Protein AF-K1QYJ7-F1 (afdb_monomer_lite)

Secondary structure (DSSP, 8-state):
----------B--STT--SBP-EE-HHHHHTTS---EESSPPPPPPPPTTSPPPGGGSSTTS--GGGTS---TTSSGGGTT-----HHHHHHHHHS--HHHHHHTT--PPPPPPHHHHHHHHHHHHHHHHHHHHHHHT--TT--HHHHHHHHHHHHHHHH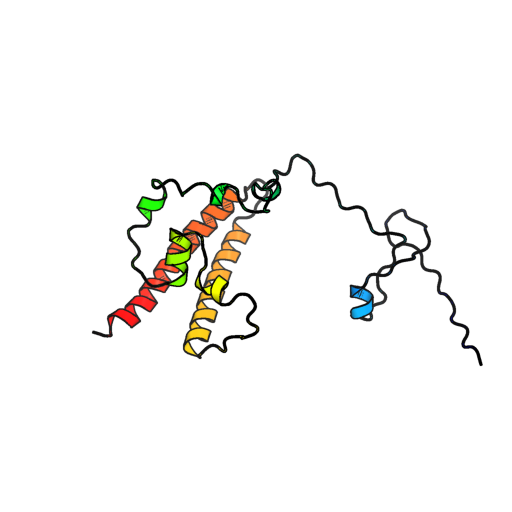HHHHHHHHHHHHT--

Radius of gyration: 25.93 Å; chains: 1; bounding box: 60×79×42 Å

InterPro domains:
  IPR031615 MYND-like zinc finger [PF15801] (12-42)
  IPR036005 Creatinase/aminopeptidase-like [G3DSA:3.90.230.10] (37-170)
  IPR036005 Creatinase/aminopeptidase-like [SSF55920] (91-159)

Organism: Magallana gigas (NCBI:txid29159)

Foldseek 3Di:
DDDPPPPPFDAAPPVPGRDTFPDWDPVCVVVVHPGGTHNDDDDDDDDDPVPDDQCLVPDPVSDHPVLVDQPDPPVCVVVVPDDDDDPQCVCCVRNVDRPVVVVCPPPPDDDDDDPVRVVVVVVVVVLVVVLVVVLVVVDDPPDDPVNSVVSSVVSCVVVVVVVVVVVVVVVVVPD

Sequence (175 aa):
MAANGEVVQRSCETPGCDKDAKLQCPTCIKLAIPGSFFCSQSPKRLVPDTIPRPDYADHPEGKASLLDKKPNTSFIQDIEGMFYHLLTAHELFMSGVPISERQMRGSTNIKILTDEEQEDLRVTCKLGREVLDIAANATEVGITTEEIDRIVHEKNHKRMNKFIDKTCEKLCFFN

Structure (mmCIF, N/CA/C/O backbone):
data_AF-K1QYJ7-F1
#
_entry.id   AF-K1QYJ7-F1
#
loop_
_atom_site.group_PDB
_atom_site.id
_atom_site.type_symbol
_atom_site.label_atom_id
_atom_site.label_alt_id
_atom_site.label_comp_id
_atom_site.label_asym_id
_atom_site.label_entity_id
_atom_site.label_seq_id
_atom_site.pdbx_PDB_ins_code
_atom_site.Cartn_x
_atom_site.Cartn_y
_atom_site.Cartn_z
_atom_site.occupancy
_atom_site.B_iso_or_equiv
_atom_site.auth_seq_id
_atom_site.auth_comp_id
_atom_site.auth_asym_id
_atom_site.auth_atom_id
_atom_site.pdbx_PDB_model_num
ATOM 1 N N . MET A 1 1 ? -17.641 -49.131 -21.310 1.00 35.25 1 MET A N 1
ATOM 2 C CA . MET A 1 1 ? -17.757 -49.453 -19.872 1.00 35.25 1 MET A CA 1
ATOM 3 C C . MET A 1 1 ? -17.852 -48.132 -19.129 1.00 35.25 1 MET A C 1
ATOM 5 O O . MET A 1 1 ? -16.902 -47.365 -19.172 1.00 35.25 1 MET A O 1
ATOM 9 N N . ALA A 1 2 ? -19.034 -47.807 -18.604 1.00 37.34 2 ALA A N 1
ATOM 10 C CA . ALA A 1 2 ? -19.289 -46.558 -17.894 1.00 37.34 2 ALA A CA 1
ATOM 11 C C . ALA A 1 2 ? -18.575 -46.590 -16.535 1.00 37.34 2 ALA A C 1
ATOM 13 O O . ALA A 1 2 ? -18.814 -47.497 -15.741 1.00 37.34 2 ALA A O 1
ATOM 14 N N . ALA A 1 3 ? -17.682 -45.633 -16.285 1.00 44.25 3 ALA A N 1
ATOM 15 C CA . ALA A 1 3 ? -17.170 -45.387 -14.946 1.00 44.25 3 ALA A CA 1
ATOM 16 C C . ALA A 1 3 ? -18.256 -44.623 -14.181 1.00 44.25 3 ALA A C 1
ATOM 18 O O . ALA A 1 3 ? -18.569 -43.481 -14.514 1.00 44.25 3 ALA A O 1
ATOM 19 N N . ASN A 1 4 ? -18.867 -45.293 -13.206 1.00 46.25 4 ASN A N 1
ATOM 20 C CA . ASN A 1 4 ? -19.789 -44.697 -12.250 1.00 46.25 4 ASN A CA 1
ATOM 21 C C . ASN A 1 4 ? -19.056 -43.584 -11.487 1.00 46.25 4 ASN A C 1
ATOM 23 O O . ASN A 1 4 ? -18.274 -43.861 -10.581 1.00 46.25 4 ASN A O 1
ATOM 27 N N . GLY A 1 5 ? -19.276 -42.330 -11.885 1.00 47.78 5 GLY A N 1
ATOM 28 C CA . GLY A 1 5 ? -18.864 -41.164 -11.115 1.00 47.78 5 GLY A CA 1
ATOM 29 C C . GLY A 1 5 ? -19.788 -41.028 -9.915 1.00 47.78 5 GLY A C 1
ATOM 30 O O . GLY A 1 5 ? -20.897 -40.518 -10.043 1.00 47.78 5 GLY A O 1
ATOM 31 N N . GLU A 1 6 ? -19.350 -41.533 -8.768 1.00 50.41 6 GLU A N 1
ATOM 32 C CA . GLU A 1 6 ? -20.008 -41.324 -7.482 1.00 50.41 6 GLU A CA 1
ATOM 33 C C . GLU A 1 6 ? -20.111 -39.810 -7.229 1.00 50.41 6 GLU A C 1
ATOM 35 O O . GLU A 1 6 ? -19.111 -39.122 -7.010 1.00 50.41 6 GLU A O 1
ATOM 40 N N . VAL A 1 7 ? -21.322 -39.257 -7.336 1.00 57.59 7 VAL A N 1
ATOM 41 C CA . VAL A 1 7 ? -21.579 -37.846 -7.041 1.00 57.59 7 VAL A CA 1
ATOM 42 C C . VAL A 1 7 ? -21.502 -37.689 -5.527 1.00 57.59 7 VAL A C 1
ATOM 44 O O . VAL A 1 7 ? -22.469 -37.947 -4.815 1.00 57.59 7 VAL A O 1
ATOM 47 N N . VAL A 1 8 ? -20.332 -37.300 -5.021 1.00 65.25 8 VAL A N 1
ATOM 48 C CA . VAL A 1 8 ? -20.155 -36.980 -3.602 1.00 65.25 8 VAL A CA 1
ATOM 49 C C . VAL A 1 8 ? -20.948 -35.707 -3.307 1.00 65.25 8 VAL A C 1
ATOM 51 O O . VAL A 1 8 ? -20.508 -34.601 -3.619 1.00 65.25 8 VAL A O 1
ATOM 54 N N . GLN A 1 9 ? -22.138 -35.870 -2.735 1.00 69.12 9 GLN A N 1
ATOM 55 C CA . GLN A 1 9 ? -22.998 -34.770 -2.314 1.00 69.12 9 GLN A CA 1
ATOM 56 C C . GLN A 1 9 ? -22.323 -34.040 -1.141 1.00 69.12 9 GLN A C 1
ATOM 58 O O . GLN A 1 9 ? -22.060 -34.640 -0.099 1.00 69.12 9 GLN A O 1
ATOM 63 N N . ARG A 1 10 ? -21.971 -32.760 -1.329 1.00 83.31 10 ARG A N 1
ATOM 64 C CA . ARG A 1 10 ? -21.309 -31.928 -0.309 1.00 83.31 10 ARG A CA 1
ATOM 65 C C . ARG A 1 10 ? -22.240 -30.813 0.160 1.00 83.31 10 ARG A C 1
ATOM 67 O O . ARG A 1 10 ? -22.910 -30.178 -0.655 1.00 83.31 10 ARG A O 1
ATOM 74 N N . SER A 1 11 ? -22.275 -30.579 1.468 1.00 89.25 11 SER A N 1
ATOM 75 C CA . SER A 1 11 ? -23.061 -29.514 2.094 1.00 89.25 11 SER A CA 1
ATOM 76 C C . SER A 1 11 ? -22.348 -28.164 2.010 1.00 89.25 11 SER A C 1
ATOM 78 O O . SER A 1 11 ? -21.127 -28.089 1.878 1.00 89.25 11 SER A O 1
ATOM 80 N N . CYS A 1 12 ? -23.121 -27.083 2.083 1.00 89.25 12 CYS A N 1
ATOM 81 C CA . CYS A 1 12 ? -22.593 -25.727 2.154 1.00 89.25 12 CYS A CA 1
ATOM 82 C C . CYS A 1 12 ? -21.768 -25.513 3.436 1.00 89.25 12 CYS A C 1
ATOM 84 O O . CYS A 1 12 ? -22.197 -25.874 4.525 1.00 89.25 12 CYS A O 1
ATOM 86 N N . GLU A 1 13 ? -20.613 -24.860 3.323 1.00 89.19 13 GLU A N 1
ATOM 87 C CA . GLU A 1 13 ? -19.748 -24.533 4.471 1.00 89.19 13 GLU A CA 1
ATOM 88 C C . GLU A 1 13 ? -20.125 -23.208 5.162 1.00 89.19 13 GLU A C 1
ATOM 90 O O . GLU A 1 13 ? -19.442 -22.753 6.079 1.00 89.19 13 GLU A O 1
ATOM 95 N N . THR A 1 14 ? -21.204 -22.546 4.727 1.00 84.38 14 THR A N 1
ATOM 96 C CA . THR A 1 14 ? -21.654 -21.300 5.367 1.00 84.38 14 THR A CA 1
ATOM 97 C C . THR A 1 14 ? -22.238 -21.613 6.749 1.00 84.38 14 THR A C 1
ATOM 99 O O . THR A 1 14 ? -23.136 -22.454 6.828 1.00 84.38 14 THR A O 1
ATOM 102 N N . PRO A 1 15 ? -21.806 -20.928 7.826 1.00 85.12 15 PRO A N 1
ATOM 103 C CA . PRO A 1 15 ? -22.344 -21.153 9.166 1.00 85.12 15 PRO A CA 1
ATOM 104 C C . PRO A 1 15 ? -23.877 -21.033 9.181 1.00 85.12 15 PRO A C 1
ATOM 106 O O . PRO A 1 15 ? -24.417 -19.984 8.829 1.00 85.12 15 PRO A O 1
ATOM 109 N N . GLY A 1 16 ? -24.575 -22.108 9.562 1.00 84.12 16 GLY A N 1
ATOM 110 C CA . GLY A 1 16 ? -26.043 -22.153 9.623 1.00 84.12 16 GLY A CA 1
ATOM 111 C C . GLY A 1 16 ? -26.763 -22.394 8.287 1.00 84.12 16 GLY A C 1
ATOM 112 O O . GLY A 1 16 ? -27.945 -22.074 8.177 1.00 84.12 16 GLY A O 1
ATOM 113 N N . CYS A 1 17 ? -26.080 -22.916 7.261 1.00 85.12 17 CYS A N 1
ATOM 114 C CA . CYS A 1 17 ? -26.683 -23.252 5.970 1.00 85.12 17 CYS A CA 1
ATOM 115 C C . CYS A 1 17 ? -26.539 -24.744 5.640 1.00 85.12 17 CYS A C 1
ATOM 117 O O . CYS A 1 17 ? -25.468 -25.186 5.242 1.00 85.12 17 CYS A O 1
ATOM 119 N N . ASP A 1 18 ? -27.646 -25.487 5.681 1.00 84.44 18 ASP A N 1
ATOM 120 C CA . ASP A 1 18 ? -27.668 -26.936 5.405 1.00 84.44 18 ASP A CA 1
ATOM 121 C C . ASP A 1 18 ? -28.065 -27.279 3.957 1.00 84.44 18 ASP A C 1
ATOM 123 O O . ASP A 1 18 ? -28.527 -28.377 3.654 1.00 84.44 18 ASP A O 1
ATOM 127 N N . LYS A 1 19 ? -27.938 -26.320 3.034 1.00 88.50 19 LYS A N 1
ATOM 128 C CA . LYS A 1 19 ? -28.278 -26.530 1.619 1.00 88.50 19 LYS A CA 1
ATOM 129 C C . LYS A 1 19 ? -27.161 -27.285 0.898 1.00 88.50 19 LYS A C 1
ATOM 131 O O . LYS A 1 19 ? -25.982 -27.098 1.203 1.00 88.50 19 LYS A O 1
ATOM 136 N N . ASP A 1 20 ? -27.529 -28.039 -0.135 1.00 90.31 20 ASP A N 1
ATOM 137 C CA . ASP A 1 20 ? -26.564 -28.673 -1.036 1.00 90.31 20 ASP A CA 1
ATOM 138 C C . ASP A 1 20 ? -25.665 -27.626 -1.712 1.00 90.31 20 ASP A C 1
ATOM 140 O O . ASP A 1 20 ? -26.139 -26.597 -2.219 1.00 90.31 20 ASP A O 1
ATOM 144 N N . ALA A 1 21 ? -24.358 -27.883 -1.739 1.00 89.25 21 ALA A N 1
ATOM 145 C CA . ALA A 1 21 ? -23.405 -26.996 -2.378 1.00 89.25 21 ALA A CA 1
ATOM 146 C C . ALA A 1 21 ? -23.389 -27.192 -3.900 1.00 89.25 21 ALA A C 1
ATOM 148 O O . ALA A 1 21 ? -23.139 -28.284 -4.406 1.00 89.25 21 ALA A O 1
ATOM 149 N N . LYS A 1 22 ? -23.627 -26.103 -4.639 1.00 88.25 22 LYS A N 1
ATOM 150 C CA . LYS A 1 22 ? -23.653 -26.075 -6.115 1.00 88.25 22 LYS A CA 1
ATOM 151 C C . LYS A 1 22 ? -22.426 -25.394 -6.721 1.00 88.25 22 LYS A C 1
ATOM 153 O O . LYS A 1 22 ? -22.193 -25.506 -7.920 1.00 88.25 22 LYS A O 1
ATOM 158 N N . LEU A 1 23 ? -21.676 -24.647 -5.914 1.00 87.44 23 LEU A N 1
ATOM 159 C CA . LEU A 1 23 ? -20.541 -23.829 -6.326 1.00 87.44 23 LEU A CA 1
ATOM 160 C C . LEU A 1 23 ? -19.300 -24.219 -5.518 1.00 87.44 23 LEU A C 1
ATOM 162 O O . LEU A 1 23 ? -19.390 -24.468 -4.317 1.00 87.44 23 LEU A O 1
ATOM 166 N N . GLN A 1 24 ? -18.137 -24.211 -6.168 1.00 87.69 24 GLN A N 1
ATOM 167 C CA . GLN A 1 24 ? -16.829 -24.414 -5.541 1.00 87.69 24 GLN A CA 1
ATOM 168 C C . GLN A 1 24 ? -15.944 -23.188 -5.791 1.00 87.69 24 GLN A C 1
ATOM 170 O O . GLN A 1 24 ? -16.037 -22.546 -6.840 1.00 87.69 24 GLN A O 1
ATOM 175 N N . CYS A 1 25 ? -15.074 -22.852 -4.836 1.00 87.12 25 CYS A N 1
ATOM 176 C CA . CYS A 1 25 ? -14.136 -21.742 -4.987 1.00 87.12 25 CYS A CA 1
ATOM 177 C C . CYS A 1 25 ? -13.173 -21.961 -6.183 1.00 87.12 25 CYS A C 1
ATOM 179 O O . CYS A 1 25 ? -12.398 -22.923 -6.174 1.00 87.12 25 CYS A O 1
ATOM 181 N N . PRO A 1 26 ? -13.135 -21.056 -7.186 1.00 88.56 26 PRO A N 1
ATOM 182 C CA . PRO A 1 26 ? -12.284 -21.210 -8.369 1.00 88.56 26 PRO A CA 1
ATOM 183 C C . PRO A 1 26 ? -10.787 -21.159 -8.036 1.00 88.56 26 PRO A C 1
ATOM 185 O O . PRO A 1 26 ? -9.975 -21.751 -8.741 1.00 88.56 26 PRO A O 1
ATOM 188 N N . THR A 1 27 ? -10.408 -20.483 -6.949 1.00 90.12 27 THR A N 1
ATOM 189 C CA . THR A 1 27 ? -9.027 -20.469 -6.450 1.00 90.12 27 THR A CA 1
ATOM 190 C C . THR A 1 27 ? -8.636 -21.827 -5.879 1.00 90.12 27 THR A C 1
ATOM 192 O O . THR A 1 27 ? -7.548 -22.315 -6.162 1.00 90.12 27 THR A O 1
ATOM 195 N N . CYS A 1 28 ? -9.530 -22.478 -5.132 1.00 91.06 28 CYS A N 1
ATOM 196 C CA . CYS A 1 28 ? -9.261 -23.797 -4.566 1.00 91.06 28 CYS A CA 1
ATOM 197 C C . CYS A 1 28 ? -9.077 -24.868 -5.646 1.00 91.06 28 CYS A C 1
ATOM 199 O O . CYS A 1 28 ? -8.180 -25.696 -5.526 1.00 91.06 28 CYS A O 1
ATOM 201 N N . ILE A 1 29 ? -9.867 -24.797 -6.723 1.00 88.19 29 ILE A N 1
ATOM 202 C CA . ILE A 1 29 ? -9.708 -25.668 -7.897 1.00 88.19 29 ILE A CA 1
ATOM 203 C C . ILE A 1 29 ? -8.317 -25.478 -8.511 1.00 88.19 29 ILE A C 1
ATOM 205 O O . ILE A 1 29 ? -7.607 -26.450 -8.749 1.00 88.19 29 ILE A O 1
ATOM 209 N N . LYS A 1 30 ? -7.900 -24.222 -8.722 1.00 92.25 30 LYS A N 1
ATOM 210 C CA . LYS A 1 30 ? -6.580 -23.899 -9.291 1.00 92.25 30 LYS A CA 1
ATOM 211 C C . LYS A 1 30 ? -5.419 -24.364 -8.414 1.00 92.25 30 LYS A C 1
ATOM 213 O O . LYS A 1 30 ? -4.375 -24.720 -8.942 1.00 92.25 30 LYS A O 1
ATOM 218 N N . LEU A 1 31 ? -5.599 -24.348 -7.095 1.00 91.31 31 LEU A N 1
ATOM 219 C CA . LEU A 1 31 ? -4.591 -24.776 -6.125 1.00 91.31 31 LEU A CA 1
ATOM 220 C C . LEU A 1 31 ? -4.620 -26.287 -5.839 1.00 91.31 31 LEU A C 1
ATOM 222 O O . LEU A 1 31 ? -3.820 -26.748 -5.033 1.00 91.31 31 LEU A O 1
ATOM 226 N N . ALA A 1 32 ? -5.523 -27.049 -6.471 1.00 87.12 32 ALA A N 1
ATOM 227 C CA . ALA A 1 32 ? -5.701 -28.488 -6.251 1.00 87.12 32 ALA A CA 1
ATOM 228 C C . ALA A 1 32 ? -5.878 -28.877 -4.765 1.00 87.12 32 ALA A C 1
ATOM 230 O O . ALA A 1 32 ? -5.444 -29.940 -4.325 1.00 87.12 32 ALA A O 1
ATOM 231 N N . ILE A 1 33 ? -6.533 -28.011 -3.986 1.00 90.38 33 ILE A N 1
ATOM 232 C CA . ILE A 1 33 ? -6.858 -28.246 -2.573 1.00 90.38 33 ILE A CA 1
ATOM 233 C C . ILE A 1 33 ? -8.320 -28.696 -2.429 1.00 90.38 33 ILE A C 1
ATOM 235 O O . ILE A 1 33 ? -9.131 -28.382 -3.304 1.00 90.38 33 ILE A O 1
ATOM 239 N N . PRO A 1 34 ? -8.694 -29.388 -1.329 1.00 79.88 34 PRO A N 1
ATOM 240 C CA . PRO A 1 34 ? -10.054 -29.900 -1.109 1.00 79.88 34 PRO A CA 1
ATOM 241 C C . PRO A 1 34 ? -11.153 -28.847 -1.299 1.00 79.88 34 PRO A C 1
ATOM 243 O O . PRO A 1 34 ? -12.241 -29.197 -1.747 1.00 79.88 34 PRO A O 1
ATOM 246 N N . GLY A 1 35 ? -10.822 -27.571 -1.076 1.00 84.62 35 GLY A N 1
ATOM 247 C CA . GLY A 1 35 ? -11.621 -26.417 -1.463 1.00 84.62 35 GLY A CA 1
ATOM 248 C C . GLY A 1 35 ? -12.885 -26.230 -0.643 1.00 84.62 35 GLY A C 1
ATOM 249 O O . GLY A 1 35 ? -13.321 -27.138 0.049 1.00 84.62 35 GLY A O 1
ATOM 250 N N . SER A 1 36 ? -13.440 -25.025 -0.719 1.00 85.81 36 SER A N 1
ATOM 251 C CA . SER A 1 36 ? -14.680 -24.671 -0.035 1.00 85.81 36 SER A CA 1
ATOM 252 C C . SER A 1 36 ? -15.886 -24.747 -0.969 1.00 85.81 36 SER A C 1
ATOM 254 O O . SER A 1 36 ? -15.798 -24.388 -2.155 1.00 85.81 36 SER A O 1
ATOM 256 N N . PHE A 1 37 ? -17.007 -25.218 -0.421 1.00 90.06 37 PHE A N 1
ATOM 257 C CA . PHE A 1 37 ? -18.247 -25.499 -1.145 1.00 90.06 37 PHE A CA 1
ATOM 258 C C . PHE A 1 37 ? -19.406 -24.617 -0.661 1.00 90.06 37 PHE A C 1
ATOM 260 O O . PHE A 1 37 ? -19.651 -24.468 0.537 1.00 90.06 37 PHE A O 1
ATOM 267 N N . PHE A 1 38 ? -20.150 -24.034 -1.606 1.00 90.31 38 PHE A N 1
ATOM 268 C CA . PHE A 1 38 ? -21.196 -23.047 -1.332 1.00 90.31 38 PHE A CA 1
ATOM 269 C C . PHE A 1 38 ? -22.483 -23.334 -2.111 1.00 90.31 38 PHE A C 1
ATOM 271 O O . PHE A 1 38 ? -22.461 -23.759 -3.268 1.00 90.31 38 PHE A O 1
ATOM 278 N N . CYS A 1 39 ? -23.634 -23.054 -1.500 1.00 88.81 39 CYS A N 1
ATOM 279 C CA . CYS A 1 39 ? -24.936 -23.174 -2.164 1.00 88.81 39 CYS A CA 1
ATOM 280 C C . CYS A 1 39 ? -25.241 -22.007 -3.126 1.00 88.81 39 CYS A C 1
ATOM 282 O O . CYS A 1 39 ? -25.963 -22.188 -4.104 1.00 88.81 39 CYS A O 1
ATOM 284 N N . SER A 1 40 ? -24.710 -20.810 -2.851 1.00 86.06 40 SER A N 1
ATOM 285 C CA . SER A 1 40 ? -24.919 -19.573 -3.619 1.00 86.06 40 SER A CA 1
ATOM 286 C C . SER A 1 40 ? -23.791 -18.571 -3.349 1.00 86.06 40 SER A C 1
ATOM 288 O O . SER A 1 40 ? -23.060 -18.711 -2.369 1.00 86.06 40 SER A O 1
ATOM 290 N N . GLN A 1 41 ? -23.659 -17.536 -4.184 1.00 81.38 41 GLN A N 1
ATOM 291 C CA . GLN A 1 41 ? -22.761 -16.415 -3.895 1.00 81.38 41 GLN A CA 1
ATOM 292 C C . GLN A 1 41 ? -23.240 -15.683 -2.632 1.00 81.38 41 GLN A C 1
ATOM 294 O O . GLN A 1 41 ? -24.438 -15.434 -2.476 1.00 81.38 41 GLN A O 1
ATOM 299 N N . SER A 1 42 ? -22.324 -15.368 -1.717 1.00 73.69 42 SER A N 1
ATOM 300 C CA . SER A 1 42 ? -22.659 -14.589 -0.529 1.00 73.69 42 SER A CA 1
ATOM 301 C C . SER A 1 42 ? -23.014 -13.148 -0.922 1.00 73.69 42 SER A C 1
ATOM 303 O O . SER A 1 42 ? -22.396 -12.584 -1.833 1.00 73.69 42 SER A O 1
ATOM 305 N N . PRO A 1 43 ? -24.012 -12.529 -0.266 1.00 78.19 43 PRO A N 1
ATOM 306 C CA . PRO A 1 43 ? -24.302 -11.122 -0.486 1.00 78.19 43 PRO A CA 1
ATOM 307 C C . PRO A 1 43 ? -23.094 -10.277 -0.071 1.00 78.19 43 PRO A C 1
ATOM 309 O O . PRO A 1 43 ? -22.395 -10.589 0.898 1.00 78.19 43 PRO A O 1
ATOM 312 N N . LYS A 1 44 ? -22.848 -9.184 -0.801 1.00 79.56 44 LYS A N 1
ATOM 313 C CA . LYS A 1 44 ? -21.842 -8.195 -0.400 1.00 79.56 44 LYS A CA 1
ATOM 314 C C . LYS A 1 44 ? -22.227 -7.650 0.977 1.00 79.56 44 LYS A C 1
ATOM 316 O O . LYS A 1 44 ? -23.389 -7.320 1.206 1.00 79.56 44 LYS A O 1
ATOM 321 N N . ARG A 1 45 ? -21.259 -7.558 1.892 1.00 77.62 45 ARG A N 1
ATOM 322 C CA . ARG A 1 45 ? -21.470 -6.917 3.194 1.00 77.62 45 ARG A CA 1
ATOM 323 C C . ARG A 1 45 ? -21.884 -5.463 2.957 1.00 77.62 45 ARG A C 1
ATOM 325 O O . ARG A 1 45 ? -21.223 -4.765 2.191 1.00 77.62 45 ARG A O 1
ATOM 332 N N . LEU A 1 46 ? -22.950 -5.024 3.620 1.00 80.06 46 LEU A N 1
ATOM 333 C CA . LEU A 1 46 ? -23.321 -3.614 3.633 1.00 80.06 46 LEU A CA 1
ATOM 334 C C . LEU A 1 46 ? -22.256 -2.845 4.415 1.00 80.06 46 LEU A C 1
ATOM 336 O O . LEU A 1 46 ? -21.935 -3.198 5.552 1.00 80.06 46 LEU A O 1
ATOM 340 N N . VAL A 1 47 ? -21.673 -1.836 3.777 1.00 78.88 47 VAL A N 1
ATOM 341 C CA . VAL A 1 47 ? -20.809 -0.875 4.461 1.00 78.88 47 VAL A CA 1
ATOM 342 C C . VAL A 1 47 ? -21.740 0.030 5.273 1.00 78.88 47 VAL A C 1
ATOM 344 O O . VAL A 1 47 ? -22.656 0.593 4.679 1.00 78.88 47 VAL A O 1
ATOM 347 N N . PRO A 1 48 ? -21.584 0.126 6.603 1.00 81.44 48 PRO A N 1
ATOM 348 C CA . PRO A 1 48 ? -22.421 0.999 7.418 1.00 81.44 48 PRO A CA 1
ATOM 349 C C . PRO A 1 48 ? -22.198 2.471 7.053 1.00 81.44 48 PRO A C 1
ATOM 351 O O . PRO A 1 48 ? -21.066 2.873 6.784 1.00 81.44 48 PRO A O 1
ATOM 354 N N . ASP A 1 49 ? -23.260 3.279 7.129 1.00 79.00 49 ASP A N 1
ATOM 355 C CA . ASP A 1 49 ? -23.255 4.706 6.752 1.00 79.00 49 ASP A CA 1
ATOM 356 C C . ASP A 1 49 ? -22.286 5.568 7.584 1.00 79.00 49 ASP A C 1
ATOM 358 O O . ASP A 1 49 ? -21.947 6.685 7.206 1.00 79.00 49 ASP A O 1
ATOM 362 N N . THR A 1 50 ? -21.814 5.050 8.722 1.00 84.75 50 THR A N 1
ATOM 363 C CA . THR A 1 50 ? -20.811 5.696 9.583 1.00 84.75 50 THR A CA 1
ATOM 364 C C . THR A 1 50 ? -19.429 5.778 8.930 1.00 84.75 50 THR A C 1
ATOM 366 O O . THR A 1 50 ? -18.618 6.604 9.337 1.00 84.75 50 THR A O 1
ATOM 369 N N . ILE A 1 51 ? -19.133 4.926 7.943 1.00 75.88 51 ILE A N 1
ATOM 370 C CA . ILE A 1 51 ? -17.859 4.968 7.222 1.00 75.88 51 ILE A CA 1
ATOM 371 C C . ILE A 1 51 ? -18.016 5.976 6.077 1.00 75.88 51 ILE A C 1
ATOM 373 O O . ILE A 1 51 ? -18.749 5.686 5.126 1.00 75.88 51 ILE A O 1
ATOM 377 N N . PRO A 1 52 ? -17.355 7.148 6.139 1.00 74.69 52 PRO A N 1
ATOM 378 C CA . PRO A 1 52 ? -17.479 8.154 5.098 1.00 74.69 52 PRO A CA 1
ATOM 379 C C . PRO A 1 52 ? -17.022 7.569 3.765 1.00 74.69 52 PRO A C 1
ATOM 381 O O . PRO A 1 52 ? -15.955 6.955 3.660 1.00 74.69 52 PRO A O 1
ATOM 384 N N . ARG A 1 53 ? -17.847 7.752 2.734 1.00 74.00 53 ARG A N 1
ATOM 385 C CA . ARG A 1 53 ? -17.458 7.393 1.375 1.00 74.00 53 ARG A CA 1
ATOM 386 C C . ARG A 1 53 ? -16.386 8.380 0.912 1.00 74.00 53 ARG A C 1
ATOM 388 O O . ARG A 1 53 ? -16.575 9.585 1.077 1.00 74.00 53 ARG A O 1
ATOM 395 N N . PRO A 1 54 ? -15.269 7.897 0.349 1.00 75.12 54 PRO A N 1
ATOM 396 C CA . PRO A 1 54 ? -14.301 8.779 -0.281 1.00 75.12 54 PRO A CA 1
ATOM 397 C C . PRO A 1 54 ? -14.967 9.622 -1.371 1.00 75.12 54 PRO A C 1
ATOM 399 O O . PRO A 1 54 ? -15.881 9.148 -2.042 1.00 75.12 54 PRO A O 1
ATOM 402 N N . ASP A 1 55 ? -14.495 10.846 -1.579 1.00 75.38 55 ASP A N 1
ATOM 403 C CA . ASP A 1 55 ? -15.087 11.811 -2.515 1.00 75.38 55 ASP A CA 1
ATOM 404 C C . ASP A 1 55 ? -15.152 11.297 -3.967 1.00 75.38 55 ASP A C 1
ATOM 406 O O . ASP A 1 55 ? -16.089 11.597 -4.705 1.00 75.38 55 ASP A O 1
ATOM 410 N N . TYR A 1 56 ? -14.200 10.448 -4.364 1.00 71.19 56 TYR A N 1
ATOM 411 C CA . TYR A 1 56 ? -14.203 9.778 -5.665 1.00 71.19 56 TYR A CA 1
ATOM 412 C C . TYR A 1 56 ? -15.319 8.739 -5.832 1.00 71.19 56 TYR A C 1
ATOM 414 O O . TYR A 1 56 ? -15.641 8.371 -6.961 1.00 71.19 56 TYR A O 1
ATOM 422 N N . ALA A 1 57 ? -15.904 8.238 -4.740 1.00 76.06 57 ALA A N 1
ATOM 423 C CA . ALA A 1 57 ? -16.921 7.192 -4.784 1.00 76.06 57 ALA A CA 1
ATOM 424 C C . ALA A 1 57 ? -18.254 7.693 -5.358 1.00 76.06 57 ALA A C 1
ATOM 426 O O . ALA A 1 57 ? -19.046 6.876 -5.829 1.00 76.06 57 ALA A O 1
ATOM 427 N N . ASP A 1 58 ? -18.491 9.004 -5.316 1.00 76.69 58 ASP A N 1
ATOM 428 C CA . ASP A 1 58 ? -19.698 9.662 -5.825 1.00 76.69 58 ASP A CA 1
ATOM 429 C C . ASP A 1 58 ? -19.436 10.480 -7.099 1.00 76.69 58 ASP A C 1
ATOM 431 O O . ASP A 1 58 ? -20.357 11.056 -7.679 1.00 76.69 58 ASP A O 1
ATOM 435 N N . HIS A 1 59 ? -18.188 10.508 -7.576 1.00 74.31 59 HIS A N 1
ATOM 436 C CA . HIS A 1 59 ? -17.834 11.203 -8.803 1.00 74.31 59 HIS A CA 1
ATOM 437 C C . HIS A 1 59 ? -18.297 10.401 -10.034 1.00 74.31 59 HIS A C 1
ATOM 439 O O . HIS A 1 59 ? -17.985 9.211 -10.131 1.00 74.31 59 HIS A O 1
ATOM 445 N N . PRO A 1 60 ? -18.961 11.022 -11.030 1.00 78.94 60 PRO A N 1
ATOM 446 C CA . PRO A 1 60 ? -19.481 10.323 -12.213 1.00 78.94 60 PRO A CA 1
ATOM 447 C C . PRO A 1 60 ? -18.401 9.577 -13.017 1.00 78.94 60 PRO A C 1
ATOM 449 O O . PRO A 1 60 ? -18.681 8.552 -13.631 1.00 78.94 60 PRO A O 1
ATOM 452 N N . GLU A 1 61 ? -17.155 10.058 -12.980 1.00 77.31 61 GLU A N 1
ATOM 453 C CA . GLU A 1 61 ? -15.987 9.407 -13.603 1.00 77.31 61 GLU A CA 1
ATOM 454 C C . GLU A 1 61 ? -15.105 8.596 -12.630 1.00 77.31 61 GLU A C 1
ATOM 456 O O . GLU A 1 61 ? -14.045 8.115 -13.027 1.00 77.31 61 GLU A O 1
ATOM 461 N N . GLY A 1 62 ? -15.483 8.481 -11.350 1.00 69.44 62 GLY A N 1
ATOM 462 C CA . GLY A 1 62 ? -14.693 7.774 -10.330 1.00 69.44 62 GLY A CA 1
ATOM 463 C C . GLY A 1 62 ? -13.356 8.441 -9.975 1.00 69.44 62 GLY A C 1
ATOM 464 O O . GLY A 1 62 ? -12.396 7.756 -9.624 1.00 69.44 62 GLY A O 1
ATOM 465 N N . LYS A 1 63 ? -13.266 9.769 -10.111 1.00 69.25 63 LYS A N 1
ATOM 466 C CA . LYS A 1 63 ? -12.073 10.576 -9.815 1.00 69.25 63 LYS A CA 1
ATOM 467 C C . LYS A 1 63 ? -12.291 11.396 -8.548 1.00 69.25 63 LYS A C 1
ATOM 469 O O . LYS A 1 63 ? -13.417 11.772 -8.254 1.00 69.25 63 LYS A O 1
ATOM 474 N N . ALA A 1 64 ? -11.223 11.691 -7.810 1.00 64.94 64 ALA A N 1
ATOM 475 C CA . ALA A 1 64 ? -11.313 12.590 -6.662 1.00 64.94 64 ALA A CA 1
ATOM 476 C C . ALA A 1 64 ? -11.733 13.990 -7.134 1.00 64.94 64 ALA A C 1
ATOM 478 O O . ALA A 1 64 ? -11.134 14.539 -8.057 1.00 64.94 64 ALA A O 1
ATOM 479 N N . SER A 1 65 ? -12.724 14.577 -6.472 1.00 59.81 65 SER A N 1
ATOM 480 C CA . SER A 1 65 ? -13.237 15.929 -6.741 1.00 59.81 65 SER A CA 1
ATOM 481 C C . SER A 1 65 ? -12.179 17.025 -6.536 1.00 59.81 65 SER A C 1
ATOM 483 O O . SER A 1 65 ? -12.288 18.135 -7.058 1.00 59.81 65 SER A O 1
ATOM 485 N N . LEU A 1 66 ? -11.112 16.702 -5.797 1.00 56.34 66 LEU A N 1
ATOM 486 C CA . LEU A 1 66 ? -9.918 17.531 -5.635 1.00 56.34 66 LEU A CA 1
ATOM 487 C C . LEU A 1 66 ? -9.121 17.722 -6.934 1.00 56.34 66 LEU A C 1
ATOM 489 O O . LEU A 1 66 ? -8.388 18.699 -7.034 1.00 56.34 66 LEU A O 1
ATOM 493 N N . LEU A 1 67 ? -9.280 16.851 -7.937 1.00 54.28 67 LEU A N 1
ATOM 494 C CA . LEU A 1 67 ? -8.634 17.023 -9.244 1.00 54.28 67 LEU A CA 1
ATOM 495 C C . LEU A 1 67 ? -9.231 18.189 -10.054 1.00 54.28 67 LEU A C 1
ATOM 497 O O . LEU A 1 67 ? -8.564 18.696 -10.953 1.00 54.28 67 LEU A O 1
ATOM 501 N N . ASP A 1 68 ? -10.437 18.654 -9.709 1.00 53.41 68 ASP A N 1
ATOM 502 C CA . ASP A 1 68 ? -11.087 19.794 -10.370 1.00 53.41 68 ASP A CA 1
ATOM 503 C C . ASP A 1 68 ? -10.759 21.140 -9.705 1.00 53.41 68 ASP A C 1
ATOM 505 O O . ASP A 1 68 ? -10.893 22.205 -10.315 1.00 53.41 68 ASP A O 1
ATOM 509 N N . LYS A 1 69 ? -10.299 21.122 -8.447 1.00 51.19 69 LYS A N 1
ATOM 510 C CA . LYS A 1 69 ? -9.882 22.328 -7.727 1.00 51.19 69 LYS A CA 1
ATOM 511 C C . LYS A 1 69 ? -8.386 22.524 -7.940 1.00 51.19 69 LYS A C 1
ATOM 513 O O . LYS A 1 69 ? -7.578 21.807 -7.361 1.00 51.19 69 LYS A O 1
ATOM 518 N N . LYS A 1 70 ? -8.008 23.520 -8.756 1.00 43.47 70 LYS A N 1
ATOM 519 C CA . LYS A 1 70 ? -6.611 23.987 -8.824 1.00 43.47 70 LYS A CA 1
ATOM 520 C C . LYS A 1 70 ? -6.108 24.193 -7.391 1.00 43.47 70 LYS A C 1
ATOM 522 O O . LYS A 1 70 ? -6.797 24.885 -6.636 1.00 43.47 70 LYS A O 1
ATOM 527 N N . PRO A 1 71 ? -4.970 23.598 -7.003 1.00 46.22 71 PRO A N 1
ATOM 528 C CA . PRO A 1 71 ? -4.557 23.602 -5.615 1.00 46.22 71 PRO A CA 1
ATOM 529 C C . PRO A 1 71 ? -4.372 25.039 -5.131 1.00 46.22 71 PRO A C 1
ATOM 531 O O . PRO A 1 71 ? -3.746 25.875 -5.783 1.00 46.22 71 PRO A O 1
ATOM 534 N N . ASN A 1 72 ? -4.980 25.317 -3.986 1.00 43.91 72 ASN A N 1
ATOM 535 C CA . ASN A 1 72 ? -4.951 26.589 -3.290 1.00 43.91 72 ASN A CA 1
ATOM 536 C C . ASN A 1 72 ? -3.479 26.903 -2.983 1.00 43.91 72 ASN A C 1
ATOM 538 O O . ASN A 1 72 ? -2.832 26.225 -2.185 1.00 43.91 72 ASN A O 1
ATOM 542 N N . THR A 1 73 ? -2.957 27.934 -3.636 1.00 46.69 73 THR A N 1
ATOM 543 C CA . THR A 1 73 ? -1.532 28.277 -3.739 1.00 46.69 73 THR A CA 1
ATOM 544 C C . THR A 1 73 ? -0.881 28.754 -2.436 1.00 46.69 73 THR A C 1
ATOM 546 O O . THR A 1 73 ? 0.262 29.187 -2.465 1.00 46.69 73 THR A O 1
ATOM 549 N N . SER A 1 74 ? -1.568 28.693 -1.293 1.00 39.50 74 SER A N 1
ATOM 550 C CA . SER A 1 74 ? -1.048 29.184 -0.010 1.00 39.50 74 SER A CA 1
ATOM 551 C C . SER A 1 74 ? -0.406 28.105 0.867 1.00 39.50 74 SER A C 1
ATOM 553 O O . SER A 1 74 ? 0.353 28.449 1.759 1.00 39.50 74 SER A O 1
ATOM 555 N N . PHE A 1 75 ? -0.678 26.812 0.637 1.00 39.69 75 PHE A N 1
ATOM 556 C CA . PHE A 1 75 ? -0.063 25.708 1.404 1.00 39.69 75 PHE A CA 1
ATOM 557 C C . PHE A 1 75 ? 1.217 25.159 0.740 1.00 39.69 75 PHE A C 1
ATOM 559 O O . PHE A 1 75 ? 1.949 24.377 1.333 1.00 39.69 75 PHE A O 1
ATOM 566 N N . ILE A 1 76 ? 1.485 25.569 -0.506 1.00 42.53 76 ILE A N 1
ATOM 567 C CA . ILE A 1 76 ? 2.593 25.077 -1.348 1.00 42.53 76 ILE A CA 1
ATOM 568 C C . ILE A 1 76 ? 3.8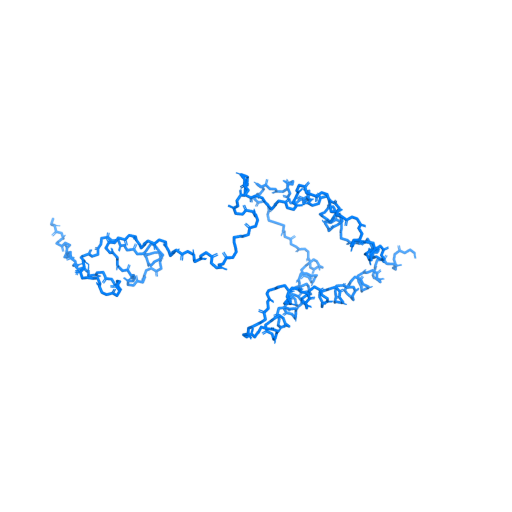37 25.983 -1.252 1.00 42.53 76 ILE A C 1
ATOM 570 O O . ILE A 1 76 ? 4.932 25.559 -1.613 1.00 42.53 76 ILE A O 1
ATOM 574 N N . GLN A 1 77 ? 3.705 27.200 -0.713 1.00 38.47 77 GLN A N 1
ATOM 575 C CA . GLN A 1 77 ? 4.801 28.179 -0.649 1.00 38.47 77 GLN A CA 1
ATOM 576 C C . GLN A 1 77 ? 5.939 27.790 0.312 1.00 38.47 77 GLN A C 1
ATOM 578 O O . GLN A 1 77 ? 7.050 28.285 0.156 1.00 38.47 77 GLN A O 1
ATOM 583 N N . ASP A 1 78 ? 5.727 26.836 1.223 1.00 37.81 78 ASP A N 1
ATOM 584 C CA . ASP A 1 78 ? 6.802 26.319 2.085 1.00 37.81 78 ASP A CA 1
ATOM 585 C C . ASP A 1 78 ? 7.698 25.272 1.379 1.00 37.81 78 ASP A C 1
ATOM 587 O O . ASP A 1 78 ? 8.701 24.831 1.939 1.00 37.81 78 ASP A O 1
ATOM 591 N N . ILE A 1 79 ? 7.373 24.876 0.138 1.00 41.66 79 ILE A N 1
ATOM 592 C CA . ILE A 1 79 ? 8.119 23.875 -0.657 1.00 41.66 79 ILE A CA 1
ATOM 593 C C . ILE A 1 79 ? 9.052 24.545 -1.692 1.00 41.66 79 ILE A C 1
ATOM 595 O O . ILE A 1 79 ? 9.773 23.871 -2.426 1.00 41.66 79 ILE A O 1
ATOM 599 N N . GLU A 1 80 ? 9.145 25.879 -1.719 1.00 34.00 80 GLU A N 1
ATOM 600 C CA . GLU A 1 80 ? 9.987 26.626 -2.675 1.00 34.00 80 GLU A CA 1
ATOM 601 C C . GLU A 1 80 ? 11.513 26.504 -2.439 1.00 34.00 80 GLU A C 1
ATOM 603 O O . GLU A 1 80 ? 12.305 27.189 -3.083 1.00 34.00 80 GLU A O 1
ATOM 608 N N . GLY A 1 81 ? 11.961 25.611 -1.550 1.00 32.47 81 GLY A N 1
ATOM 609 C CA . GLY A 1 81 ? 13.375 25.447 -1.197 1.00 32.47 81 GLY A CA 1
ATOM 610 C C . GLY A 1 81 ? 14.104 24.236 -1.786 1.00 32.47 81 GLY A C 1
ATOM 611 O O . GLY A 1 81 ? 15.303 24.112 -1.552 1.00 32.47 81 GLY A O 1
ATOM 612 N N . MET A 1 82 ? 13.443 23.319 -2.504 1.00 33.88 82 MET A N 1
ATOM 613 C CA . MET A 1 82 ? 14.072 22.042 -2.884 1.00 33.88 82 MET A CA 1
ATOM 614 C C . MET A 1 82 ? 14.251 21.877 -4.385 1.00 33.88 82 MET A C 1
ATOM 616 O O . MET A 1 82 ? 13.397 21.391 -5.124 1.00 33.88 82 MET A O 1
ATOM 620 N N . PHE A 1 83 ? 15.436 22.301 -4.798 1.00 33.56 83 PHE A N 1
ATOM 621 C CA . PHE A 1 83 ? 16.008 22.183 -6.122 1.00 33.56 83 PHE A CA 1
ATOM 622 C C . PHE A 1 83 ? 15.912 20.743 -6.668 1.00 33.56 83 PHE A C 1
ATOM 624 O O . PHE A 1 83 ? 16.561 19.821 -6.185 1.00 33.56 83 PHE A O 1
ATOM 631 N N . TYR A 1 84 ? 15.056 20.578 -7.678 1.00 41.88 84 TYR A N 1
ATOM 632 C CA . TYR A 1 84 ? 15.302 19.839 -8.919 1.00 41.88 84 TYR A CA 1
ATOM 633 C C . TYR A 1 84 ? 16.267 18.638 -8.863 1.00 41.88 84 TYR A C 1
ATOM 635 O O . TYR A 1 84 ? 17.447 18.804 -9.149 1.00 41.88 84 TYR A O 1
ATOM 643 N N . HIS A 1 85 ? 15.747 17.414 -8.673 1.00 36.00 85 HIS A N 1
ATOM 644 C CA . HIS A 1 85 ? 16.243 16.251 -9.440 1.00 36.00 85 HIS A CA 1
ATOM 645 C C . HIS A 1 85 ? 15.331 15.002 -9.481 1.00 36.00 85 HIS A C 1
ATOM 647 O O . HIS A 1 85 ? 15.812 13.878 -9.586 1.00 36.00 85 HIS A O 1
ATOM 653 N N . LEU A 1 86 ? 14.005 15.154 -9.476 1.00 37.66 86 LEU A N 1
ATOM 654 C CA . LEU A 1 86 ? 13.086 14.079 -9.886 1.00 37.66 86 LEU A CA 1
ATOM 655 C C . LEU A 1 86 ? 12.142 14.644 -10.951 1.00 37.66 86 LEU A C 1
ATOM 657 O O . LEU A 1 86 ? 11.077 15.171 -10.642 1.00 37.66 86 LEU A O 1
ATOM 661 N N . LEU A 1 87 ? 12.563 14.562 -12.219 1.00 42.88 87 LEU A N 1
ATOM 662 C CA . LEU A 1 87 ? 11.807 15.033 -13.393 1.00 42.88 87 LEU A CA 1
ATOM 663 C C . LEU A 1 87 ? 10.369 14.480 -13.429 1.00 42.88 87 LEU A C 1
ATOM 665 O O . LEU A 1 87 ? 9.445 15.186 -13.814 1.00 42.88 87 LEU A O 1
ATOM 669 N N . THR A 1 88 ? 10.150 13.265 -12.926 1.00 46.34 88 THR A N 1
ATOM 670 C CA . THR A 1 88 ? 8.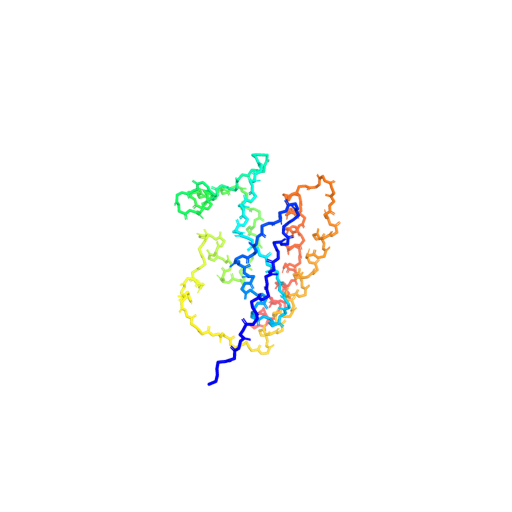821 12.651 -12.791 1.00 46.34 88 THR A CA 1
ATOM 671 C C . THR A 1 88 ? 7.971 13.259 -11.678 1.00 46.34 88 THR A C 1
ATOM 673 O O . THR A 1 88 ? 6.756 13.355 -11.827 1.00 46.34 88 THR A O 1
ATOM 676 N N . ALA A 1 89 ? 8.585 13.683 -10.571 1.00 49.78 89 ALA A N 1
ATOM 677 C CA . ALA A 1 89 ? 7.869 14.295 -9.457 1.00 49.78 89 ALA A CA 1
ATOM 678 C C . ALA A 1 89 ? 7.466 15.740 -9.774 1.00 49.78 89 ALA A C 1
ATOM 680 O O . ALA A 1 89 ? 6.379 16.146 -9.393 1.00 49.78 89 ALA A O 1
ATOM 681 N N . HIS A 1 90 ? 8.285 16.499 -10.511 1.00 47.75 90 HIS A N 1
ATOM 682 C CA . HIS A 1 90 ? 7.986 17.897 -10.843 1.00 47.75 90 HIS A CA 1
ATOM 683 C C . HIS A 1 90 ? 6.747 18.040 -11.748 1.00 47.75 90 HIS A C 1
ATOM 685 O O . HIS A 1 90 ? 5.877 18.872 -11.487 1.00 47.75 90 HIS A O 1
ATOM 691 N N . GLU A 1 91 ? 6.617 17.189 -12.773 1.00 46.00 91 GLU A N 1
ATOM 692 C CA . GLU A 1 91 ? 5.443 17.185 -13.657 1.00 46.00 91 GLU A CA 1
ATOM 693 C C . GLU A 1 91 ? 4.171 16.767 -12.909 1.00 46.00 91 GLU A C 1
ATOM 695 O O . GLU A 1 91 ? 3.142 17.438 -13.009 1.00 46.00 91 GLU A O 1
ATOM 700 N N . LEU A 1 92 ? 4.251 15.703 -12.105 1.00 52.44 92 LEU A N 1
ATOM 701 C CA . LEU A 1 92 ? 3.153 15.222 -11.265 1.00 52.44 92 LEU A CA 1
ATOM 702 C C . LEU A 1 92 ? 2.730 16.233 -10.198 1.00 52.44 92 LEU A C 1
ATOM 704 O O . LEU A 1 92 ? 1.540 16.405 -9.960 1.00 52.44 92 LEU A O 1
ATOM 708 N N . PHE A 1 93 ? 3.688 16.899 -9.562 1.00 48.06 93 PHE A N 1
ATOM 709 C CA . PHE A 1 93 ? 3.437 17.827 -8.466 1.00 48.06 93 PHE A CA 1
ATOM 710 C C . PHE A 1 93 ? 2.746 19.105 -8.952 1.00 48.06 93 PHE A C 1
ATOM 712 O O . PHE A 1 93 ? 1.814 19.580 -8.310 1.00 48.06 93 PHE A O 1
ATOM 719 N N . MET A 1 94 ? 3.145 19.623 -10.118 1.00 52.19 94 MET A N 1
ATOM 720 C CA . MET A 1 94 ? 2.569 20.851 -10.675 1.00 52.19 94 MET A CA 1
ATOM 721 C C . MET A 1 94 ? 1.271 20.621 -11.450 1.00 52.19 94 MET A C 1
ATOM 723 O O . MET A 1 94 ? 0.358 21.443 -11.389 1.00 52.19 94 MET A O 1
ATOM 727 N N . SER A 1 95 ? 1.182 19.529 -12.212 1.00 58.62 95 SER A N 1
ATOM 728 C CA . SER A 1 95 ? 0.039 19.276 -13.100 1.00 58.62 95 SER A CA 1
ATOM 729 C C . SER A 1 95 ? -0.937 18.225 -12.573 1.00 58.62 95 SER A C 1
ATOM 731 O O . SER A 1 95 ? -2.024 18.078 -13.128 1.00 58.62 95 SER A O 1
ATOM 733 N N . GLY A 1 96 ? -0.564 17.463 -11.540 1.00 61.91 96 GLY A N 1
ATOM 734 C CA . GLY A 1 96 ? -1.319 16.292 -11.081 1.00 61.91 96 GLY A CA 1
ATOM 735 C C . GLY A 1 96 ? -1.317 15.131 -12.083 1.00 61.91 96 GLY A C 1
ATOM 736 O O . GLY A 1 96 ? -2.057 14.162 -11.912 1.00 61.91 96 GLY A O 1
ATOM 737 N N . VAL A 1 97 ? -0.532 15.221 -13.164 1.00 70.81 97 VAL A N 1
ATOM 738 C CA . VAL A 1 97 ? -0.578 14.293 -14.296 1.00 70.81 97 VAL A CA 1
ATOM 739 C C . VAL A 1 97 ? 0.768 13.575 -14.477 1.00 70.81 97 VAL A C 1
ATOM 741 O O . VAL A 1 97 ? 1.761 14.228 -14.787 1.00 70.81 97 VAL A O 1
ATOM 744 N N . PRO A 1 98 ? 0.820 12.229 -14.371 1.00 70.06 98 PRO A N 1
ATOM 745 C CA . PRO A 1 98 ? 2.032 11.465 -14.666 1.00 70.06 98 PRO A CA 1
ATOM 746 C C . PRO A 1 98 ? 2.187 11.287 -16.176 1.00 70.06 98 PRO A C 1
ATOM 748 O O . PRO A 1 98 ? 1.655 10.341 -16.762 1.00 70.06 98 PRO A O 1
ATOM 751 N N . ILE A 1 99 ? 2.886 12.212 -16.835 1.00 76.06 99 ILE A N 1
ATOM 752 C CA . ILE A 1 99 ? 3.042 12.200 -18.297 1.00 76.06 99 ILE A CA 1
ATOM 753 C C . ILE A 1 99 ? 3.837 10.966 -18.746 1.00 76.06 99 ILE A C 1
ATOM 755 O O . ILE A 1 99 ? 3.392 10.256 -19.649 1.00 76.06 99 ILE A O 1
ATOM 759 N N . SER A 1 100 ? 4.952 10.659 -18.080 1.00 72.38 100 SER A N 1
ATOM 760 C CA . SER A 1 100 ? 5.800 9.502 -18.406 1.00 72.38 100 SER A CA 1
ATOM 761 C C . SER A 1 100 ? 5.066 8.159 -18.278 1.00 72.38 100 SER A C 1
ATOM 763 O O . SER A 1 100 ? 5.186 7.300 -19.150 1.00 72.38 100 SER A O 1
ATOM 765 N N . GLU A 1 101 ? 4.237 7.982 -17.245 1.00 73.88 101 GLU A N 1
ATOM 766 C CA . GLU A 1 101 ? 3.420 6.774 -17.068 1.00 73.88 101 GLU A CA 1
ATOM 767 C C . GLU A 1 101 ? 2.319 6.681 -18.131 1.00 73.88 101 GLU A C 1
ATOM 769 O O . GLU A 1 101 ? 2.084 5.616 -18.703 1.00 73.88 101 GLU A O 1
ATOM 774 N N . ARG A 1 102 ? 1.667 7.809 -18.452 1.00 78.75 102 ARG A N 1
ATOM 775 C CA . ARG A 1 102 ? 0.626 7.862 -19.490 1.00 78.75 102 ARG A CA 1
ATOM 776 C C . ARG A 1 102 ? 1.169 7.500 -20.866 1.00 78.75 102 ARG A C 1
ATOM 778 O O . ARG A 1 102 ? 0.472 6.818 -21.610 1.00 78.75 102 ARG A O 1
ATOM 785 N N . GLN A 1 103 ? 2.388 7.926 -21.186 1.00 78.62 103 GLN A N 1
ATOM 786 C CA . GLN A 1 103 ? 3.061 7.577 -22.439 1.00 78.62 103 GLN A CA 1
ATOM 787 C C . GLN A 1 103 ? 3.378 6.078 -22.530 1.00 78.62 103 GLN A C 1
ATOM 789 O O . GLN A 1 103 ? 3.319 5.504 -23.613 1.00 78.62 103 GLN A O 1
ATOM 794 N N . MET A 1 104 ? 3.666 5.435 -21.396 1.00 72.69 104 MET A N 1
ATOM 795 C CA . MET A 1 104 ? 3.999 4.008 -21.320 1.00 72.69 104 MET A CA 1
ATOM 796 C C . MET A 1 104 ? 2.771 3.103 -21.122 1.00 72.69 104 MET A C 1
ATOM 798 O O . MET A 1 104 ? 2.889 1.875 -21.154 1.00 72.69 104 MET A O 1
ATOM 802 N N . ARG A 1 105 ? 1.577 3.678 -20.934 1.00 76.75 105 ARG A N 1
ATOM 803 C CA . ARG A 1 105 ? 0.342 2.926 -20.697 1.00 76.75 105 ARG A CA 1
ATOM 804 C C . ARG A 1 105 ? 0.005 2.039 -21.899 1.00 76.75 105 ARG A C 1
ATOM 806 O O . ARG A 1 105 ? -0.153 2.519 -23.015 1.00 76.75 105 ARG A O 1
ATOM 813 N N . GLY A 1 106 ? -0.165 0.740 -21.652 1.00 80.25 106 GLY A N 1
ATOM 814 C CA . GLY A 1 106 ? -0.454 -0.255 -22.694 1.00 80.25 106 GLY A CA 1
ATOM 815 C C . GLY A 1 106 ? 0.791 -0.859 -23.348 1.00 80.25 106 GLY A C 1
ATOM 816 O O . GLY A 1 106 ? 0.663 -1.766 -24.167 1.00 80.25 106 GLY A O 1
ATOM 817 N N . SER A 1 107 ? 1.987 -0.412 -22.960 1.00 79.81 107 SER A N 1
ATOM 818 C CA . SER A 1 107 ? 3.235 -1.080 -23.315 1.00 79.81 107 SER A CA 1
ATOM 819 C C . SER A 1 107 ? 3.414 -2.359 -22.493 1.00 79.81 107 SER A C 1
ATOM 821 O O . SER A 1 107 ? 3.145 -2.383 -21.293 1.00 79.81 107 SER A O 1
ATOM 823 N N . THR A 1 108 ? 3.909 -3.423 -23.124 1.00 87.56 108 THR A N 1
ATOM 824 C CA . THR A 1 108 ? 4.351 -4.656 -22.447 1.00 87.56 108 THR A CA 1
ATOM 825 C C . THR A 1 108 ? 5.856 -4.654 -22.171 1.00 87.56 108 THR A C 1
ATOM 827 O O . THR A 1 108 ? 6.414 -5.676 -21.774 1.00 87.56 108 THR A O 1
ATOM 830 N N . ASN A 1 109 ? 6.541 -3.539 -22.439 1.00 85.75 109 ASN A N 1
ATOM 831 C CA . ASN A 1 109 ? 7.979 -3.418 -22.245 1.00 85.75 109 ASN A CA 1
ATOM 832 C C . ASN A 1 109 ? 8.305 -3.297 -20.748 1.00 85.75 109 ASN A C 1
ATOM 834 O O . ASN A 1 109 ? 7.874 -2.352 -20.090 1.00 85.75 109 ASN A O 1
ATOM 838 N N . ILE A 1 110 ? 9.074 -4.253 -20.226 1.00 86.44 110 ILE A N 1
ATOM 839 C CA . ILE A 1 110 ? 9.584 -4.234 -18.854 1.00 86.44 110 ILE A CA 1
ATOM 840 C C . ILE A 1 110 ? 11.035 -3.758 -18.911 1.00 86.44 110 ILE A C 1
ATOM 842 O O . ILE A 1 110 ? 11.880 -4.416 -19.521 1.00 86.44 110 ILE A O 1
ATOM 846 N N . LYS A 1 111 ? 11.326 -2.622 -18.271 1.00 82.88 111 LYS A N 1
ATOM 847 C CA . LYS A 1 111 ? 12.684 -2.075 -18.205 1.00 82.88 111 LYS A CA 1
ATOM 848 C C . LYS A 1 111 ? 13.577 -2.989 -17.358 1.00 82.88 111 LYS A C 1
ATOM 850 O O . LYS A 1 111 ? 13.271 -3.254 -16.197 1.00 82.88 111 LYS A O 1
ATOM 855 N N . ILE A 1 112 ? 14.691 -3.431 -17.937 1.00 90.25 112 ILE A N 1
ATOM 856 C CA . ILE A 1 112 ? 15.774 -4.096 -17.206 1.00 90.25 112 ILE A CA 1
ATOM 857 C C . ILE A 1 112 ? 16.662 -2.997 -16.617 1.00 90.25 112 ILE A C 1
ATOM 859 O O . ILE A 1 112 ? 17.168 -2.158 -17.360 1.00 90.25 112 ILE A O 1
ATOM 863 N N . LEU A 1 113 ? 16.794 -2.978 -15.292 1.00 85.19 113 LEU A N 1
ATOM 864 C CA . LEU A 1 113 ? 17.528 -1.943 -14.562 1.00 85.19 113 LEU A CA 1
ATOM 865 C C . LEU A 1 113 ? 19.039 -2.176 -14.625 1.00 85.19 113 LEU A C 1
ATOM 867 O O . LEU A 1 113 ? 19.495 -3.320 -14.519 1.00 85.19 113 LEU A O 1
ATOM 871 N N . THR A 1 114 ? 19.806 -1.092 -14.734 1.00 90.88 114 THR A N 1
ATOM 872 C CA . THR A 1 114 ? 21.272 -1.136 -14.601 1.00 90.88 114 THR A CA 1
ATOM 873 C C . THR A 1 114 ? 21.685 -1.413 -13.153 1.00 90.88 114 THR A C 1
ATOM 875 O O . THR A 1 114 ? 20.873 -1.298 -12.237 1.00 90.88 114 THR A O 1
ATOM 878 N N . ASP A 1 115 ? 22.949 -1.771 -12.920 1.00 90.62 115 ASP A N 1
ATOM 879 C CA . ASP A 1 115 ? 23.439 -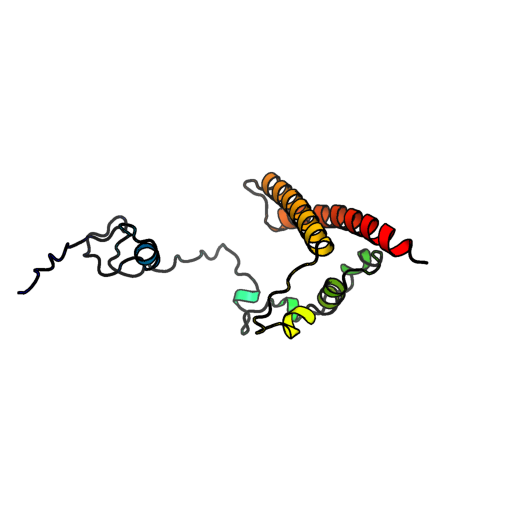2.057 -11.564 1.00 90.62 115 ASP A CA 1
ATOM 880 C C . ASP A 1 115 ? 23.311 -0.845 -10.622 1.00 90.62 115 ASP A C 1
ATOM 882 O O . ASP A 1 115 ? 23.000 -1.010 -9.442 1.00 90.62 115 ASP A O 1
ATOM 886 N N . GLU A 1 116 ? 23.478 0.369 -11.155 1.00 83.94 116 GLU A N 1
ATOM 887 C CA . GLU A 1 116 ? 23.266 1.623 -10.421 1.00 83.94 116 GLU A CA 1
ATOM 888 C C . GLU A 1 116 ? 21.783 1.825 -10.071 1.00 83.94 116 GLU A C 1
ATOM 890 O O . GLU A 1 116 ? 21.447 2.033 -8.907 1.00 83.94 116 GLU A O 1
ATOM 895 N N . GLU A 1 117 ? 20.878 1.663 -11.044 1.00 76.69 117 GLU A N 1
ATOM 896 C CA . GLU A 1 117 ? 19.430 1.796 -10.822 1.00 76.69 117 GLU A CA 1
ATOM 897 C C . GLU A 1 117 ? 18.886 0.726 -9.861 1.00 76.69 117 GLU A C 1
ATOM 899 O O . GLU A 1 117 ? 17.952 0.971 -9.094 1.00 76.69 117 GLU A O 1
ATOM 904 N N . GLN A 1 118 ? 19.464 -0.477 -9.884 1.00 80.00 118 GLN A N 1
ATOM 905 C CA . GLN A 1 118 ? 19.136 -1.528 -8.925 1.00 80.00 118 GLN A CA 1
ATOM 906 C C . GLN A 1 118 ? 19.547 -1.141 -7.504 1.00 80.00 118 GLN A C 1
ATOM 908 O O . GLN A 1 118 ? 18.818 -1.456 -6.562 1.00 80.00 118 GLN A O 1
ATOM 913 N N . GLU A 1 119 ? 20.692 -0.478 -7.331 1.00 84.19 119 GLU A N 1
ATOM 914 C CA . GLU A 1 119 ? 21.128 -0.010 -6.017 1.00 84.19 119 GLU A CA 1
ATOM 915 C C . GLU A 1 119 ? 20.235 1.117 -5.497 1.00 84.19 119 GLU A C 1
ATOM 917 O O . GLU A 1 119 ? 19.792 1.058 -4.348 1.00 84.19 119 GLU A O 1
ATOM 922 N N . ASP A 1 120 ? 19.860 2.064 -6.357 1.00 77.62 120 ASP A N 1
ATOM 923 C CA . ASP A 1 120 ? 18.884 3.099 -6.009 1.00 77.62 120 ASP A CA 1
ATOM 924 C C . ASP A 1 120 ? 17.563 2.477 -5.542 1.00 77.62 120 ASP A C 1
ATOM 926 O O . ASP A 1 120 ? 17.039 2.842 -4.486 1.00 77.62 120 ASP A O 1
ATOM 930 N N . LEU A 1 121 ? 17.070 1.455 -6.252 1.00 77.69 121 LEU A N 1
ATOM 931 C CA . LEU A 1 121 ? 15.851 0.746 -5.869 1.00 77.69 121 LEU A CA 1
ATOM 932 C C . LEU A 1 121 ? 15.991 0.038 -4.511 1.00 77.69 121 LEU A C 1
ATOM 934 O O . LEU A 1 121 ? 15.056 0.066 -3.707 1.00 77.69 121 LEU A O 1
ATOM 938 N N . ARG A 1 122 ? 17.148 -0.571 -4.208 1.00 83.81 122 ARG A N 1
ATOM 939 C CA . ARG A 1 122 ? 17.407 -1.177 -2.887 1.00 83.81 122 ARG A CA 1
ATOM 940 C C . ARG A 1 122 ? 17.360 -0.129 -1.782 1.00 83.81 122 ARG A C 1
ATOM 942 O O . ARG A 1 122 ? 16.742 -0.376 -0.742 1.00 83.81 122 ARG A O 1
ATOM 949 N N . VAL A 1 123 ? 17.968 1.037 -2.000 1.00 81.69 123 VAL A N 1
ATOM 950 C CA . VAL A 1 123 ? 17.970 2.121 -1.012 1.00 81.69 123 VAL A CA 1
ATOM 951 C C . VAL A 1 123 ? 16.567 2.699 -0.827 1.00 81.69 123 VAL A C 1
ATOM 953 O O . VAL A 1 123 ? 16.121 2.828 0.316 1.00 81.69 123 VAL A O 1
ATOM 956 N N . THR A 1 124 ? 15.830 2.970 -1.909 1.00 75.75 124 THR A N 1
ATOM 957 C CA . THR A 1 124 ? 14.436 3.438 -1.835 1.00 75.75 124 THR A CA 1
ATOM 958 C C . THR A 1 124 ? 13.556 2.443 -1.078 1.00 75.75 124 THR A C 1
ATOM 960 O O . THR A 1 124 ? 12.835 2.837 -0.162 1.00 75.75 124 THR A O 1
ATOM 963 N N . CYS A 1 125 ? 13.652 1.147 -1.386 1.00 82.44 125 CYS A N 1
ATOM 964 C CA . CYS A 1 125 ? 12.887 0.106 -0.698 1.00 82.44 125 CYS A CA 1
ATOM 965 C C . CYS A 1 125 ? 13.240 0.008 0.794 1.00 82.44 125 CYS A C 1
ATOM 967 O O . CYS A 1 125 ? 12.346 -0.155 1.627 1.00 82.44 125 CYS A O 1
ATOM 969 N N . LYS A 1 126 ? 14.522 0.153 1.157 1.00 86.44 126 LYS A N 1
ATOM 970 C CA . LYS A 1 126 ? 14.956 0.179 2.560 1.00 86.44 126 LYS A CA 1
ATOM 971 C C . LYS A 1 126 ? 14.347 1.364 3.314 1.00 86.44 126 LYS A C 1
ATOM 973 O O . LYS A 1 126 ? 13.789 1.174 4.392 1.00 86.44 126 LYS A O 1
ATOM 978 N N . LEU A 1 127 ? 14.397 2.562 2.733 1.00 79.94 127 LEU A N 1
ATOM 979 C CA . LEU A 1 127 ? 13.799 3.764 3.324 1.00 79.94 127 LEU A CA 1
ATOM 980 C C . LEU A 1 127 ? 12.276 3.641 3.439 1.00 79.94 127 LEU A C 1
ATOM 982 O O . LEU A 1 127 ? 11.712 3.974 4.481 1.00 79.94 127 LEU A O 1
ATOM 986 N N . GLY A 1 128 ? 11.619 3.103 2.408 1.00 83.00 128 GLY A N 1
ATOM 987 C CA . GLY A 1 128 ? 10.185 2.820 2.427 1.00 83.00 128 GLY A CA 1
ATOM 988 C C . GLY A 1 128 ? 9.807 1.887 3.575 1.00 83.00 128 GLY A C 1
ATOM 989 O O . GLY A 1 128 ? 8.826 2.135 4.276 1.00 83.00 128 GLY A O 1
ATOM 990 N N . ARG A 1 129 ? 10.629 0.865 3.847 1.00 90.31 129 ARG A N 1
ATOM 991 C CA . ARG A 1 129 ? 10.398 -0.030 4.982 1.00 90.31 129 ARG A CA 1
ATOM 992 C C . ARG A 1 129 ? 10.528 0.678 6.329 1.00 90.31 129 ARG A C 1
ATOM 994 O O . ARG A 1 129 ? 9.653 0.518 7.171 1.00 90.31 129 ARG A O 1
ATOM 1001 N N . GLU A 1 130 ? 11.550 1.510 6.508 1.00 87.69 130 GLU A N 1
ATOM 1002 C CA . GLU A 1 130 ? 11.720 2.291 7.740 1.00 87.69 130 GLU A CA 1
ATOM 1003 C C . GLU A 1 130 ? 10.556 3.262 8.005 1.00 87.69 130 GLU A C 1
ATOM 1005 O O . GLU A 1 130 ? 10.255 3.576 9.158 1.00 87.69 130 GLU A O 1
ATOM 1010 N N . VAL A 1 131 ? 9.925 3.789 6.951 1.00 86.69 131 VAL A N 1
ATOM 1011 C CA . VAL A 1 131 ? 8.728 4.636 7.065 1.00 86.69 131 VAL A CA 1
ATOM 1012 C C . VAL A 1 131 ? 7.504 3.797 7.437 1.00 86.69 131 VAL A C 1
ATOM 1014 O O . VAL A 1 131 ? 6.748 4.194 8.323 1.00 86.69 131 VAL A O 1
ATOM 1017 N N . LEU A 1 132 ? 7.339 2.618 6.831 1.00 87.38 132 LEU A N 1
ATOM 1018 C CA . LEU A 1 132 ? 6.258 1.690 7.177 1.00 87.38 132 LEU A CA 1
ATOM 1019 C C . LEU A 1 132 ? 6.348 1.199 8.624 1.00 87.38 132 LEU A C 1
ATOM 1021 O O . LEU A 1 132 ? 5.324 1.116 9.297 1.00 87.38 132 LEU A O 1
ATOM 1025 N N . ASP A 1 133 ? 7.551 0.920 9.126 1.00 93.25 133 ASP A N 1
ATOM 1026 C CA . ASP A 1 133 ? 7.735 0.488 10.515 1.00 93.25 133 ASP A CA 1
ATOM 1027 C C . ASP A 1 133 ? 7.357 1.612 11.506 1.00 93.25 133 ASP A C 1
ATOM 1029 O O . ASP A 1 133 ? 6.804 1.348 12.571 1.00 93.25 133 ASP A O 1
ATOM 1033 N N . ILE A 1 134 ? 7.573 2.885 11.147 1.00 89.75 134 ILE A N 1
ATOM 1034 C CA . ILE A 1 134 ? 7.093 4.028 11.945 1.00 89.75 134 ILE A CA 1
ATOM 1035 C C . ILE A 1 134 ? 5.572 4.127 11.911 1.00 89.75 134 ILE A C 1
ATOM 1037 O O . ILE A 1 134 ? 4.966 4.336 12.959 1.00 89.75 134 ILE A O 1
ATOM 1041 N N . ALA A 1 135 ? 4.961 3.967 10.736 1.00 89.50 135 ALA A N 1
ATOM 1042 C CA . ALA A 1 135 ? 3.508 3.975 10.611 1.00 89.50 135 ALA A CA 1
ATOM 1043 C C . ALA A 1 135 ? 2.882 2.872 11.476 1.00 89.50 135 ALA A C 1
ATOM 1045 O O . ALA A 1 135 ? 1.944 3.139 12.217 1.00 89.50 135 ALA A O 1
ATOM 1046 N N . ALA A 1 136 ? 3.457 1.666 11.455 1.00 93.00 136 ALA A N 1
ATOM 1047 C CA . ALA A 1 136 ? 3.015 0.543 12.278 1.00 93.00 136 ALA A CA 1
ATOM 1048 C C . ALA A 1 136 ? 3.163 0.808 13.787 1.00 93.00 136 ALA A C 1
ATOM 1050 O O . ALA A 1 136 ? 2.315 0.403 14.573 1.00 93.00 136 ALA A O 1
ATOM 1051 N N . ASN A 1 137 ? 4.208 1.519 14.211 1.00 93.12 137 ASN A N 1
ATOM 1052 C CA . ASN A 1 137 ? 4.363 1.902 15.618 1.00 93.12 137 ASN A CA 1
ATOM 1053 C C . ASN A 1 137 ? 3.407 3.028 16.042 1.00 93.12 137 ASN A C 1
ATOM 1055 O O . ASN A 1 137 ? 3.149 3.187 17.230 1.00 93.12 137 ASN A O 1
ATOM 1059 N N . ALA A 1 138 ? 2.902 3.812 15.089 1.00 91.12 138 ALA A N 1
ATOM 1060 C CA . ALA A 1 138 ? 1.946 4.887 15.329 1.00 91.12 138 ALA A CA 1
ATOM 1061 C C . ALA A 1 138 ? 0.481 4.419 15.276 1.00 91.12 138 ALA A C 1
ATOM 1063 O O . ALA A 1 138 ? -0.413 5.226 15.503 1.00 91.12 138 ALA A O 1
ATOM 1064 N N . THR A 1 139 ? 0.200 3.152 14.954 1.00 91.50 139 THR A N 1
ATOM 1065 C CA . THR A 1 139 ? -1.177 2.640 14.925 1.00 91.50 139 THR A CA 1
ATOM 1066 C C . THR A 1 139 ? -1.639 2.209 16.315 1.00 91.50 139 THR A C 1
ATOM 1068 O O . THR A 1 139 ? -1.138 1.228 16.859 1.00 91.50 139 THR A O 1
ATOM 1071 N N . GLU A 1 140 ? -2.650 2.894 16.849 1.00 92.69 140 GLU A N 1
ATOM 1072 C CA . GLU A 1 140 ? -3.317 2.573 18.117 1.00 92.69 140 GLU A CA 1
ATOM 1073 C C . GLU A 1 140 ? -4.831 2.836 18.009 1.00 92.69 140 GLU A C 1
ATOM 1075 O O . GLU A 1 140 ? -5.300 3.560 17.125 1.00 92.69 140 GLU A O 1
ATOM 1080 N N . VAL A 1 141 ? -5.624 2.228 18.899 1.00 92.81 141 VAL A N 1
ATOM 1081 C CA . VAL A 1 141 ? -7.071 2.465 18.977 1.00 92.81 141 VAL A CA 1
ATOM 1082 C C . VAL A 1 141 ? -7.337 3.944 19.266 1.00 92.81 141 VAL A C 1
ATOM 1084 O O . VAL A 1 141 ? -6.893 4.474 20.278 1.00 92.81 141 VAL A O 1
ATOM 1087 N N . GLY A 1 142 ? -8.105 4.596 18.391 1.00 90.75 142 GLY A N 1
ATOM 1088 C CA . GLY A 1 142 ? -8.460 6.013 18.520 1.00 90.75 142 GLY A CA 1
ATOM 1089 C C . GLY A 1 142 ? -7.594 6.969 17.696 1.00 90.75 142 GLY A C 1
ATOM 1090 O O . GLY A 1 142 ? -7.933 8.146 17.614 1.00 90.75 142 GLY A O 1
ATOM 1091 N N . ILE A 1 143 ? -6.538 6.481 17.036 1.00 89.56 143 ILE A N 1
ATOM 1092 C CA . ILE A 1 143 ? -5.722 7.289 16.121 1.00 89.56 143 ILE A CA 1
ATOM 1093 C C . ILE A 1 143 ? -6.385 7.352 14.738 1.00 89.56 143 ILE A C 1
ATOM 1095 O O . ILE A 1 143 ? -6.838 6.339 14.199 1.00 89.56 143 ILE A O 1
ATOM 1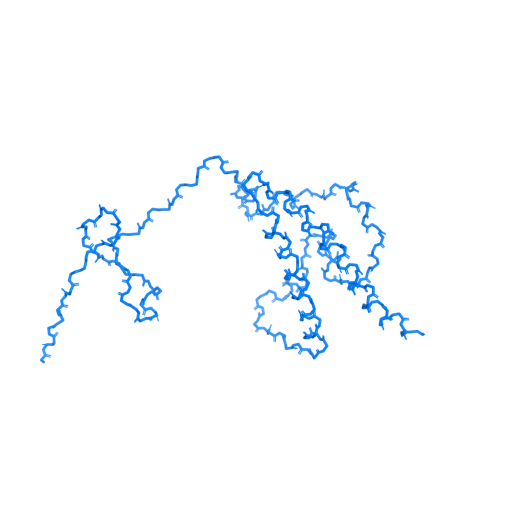099 N N . THR A 1 144 ? -6.449 8.553 14.156 1.00 89.44 144 THR A N 1
ATOM 1100 C CA . THR A 1 144 ? -7.029 8.767 12.822 1.00 89.44 144 THR A CA 1
ATOM 1101 C C . THR A 1 144 ? -6.018 8.473 11.714 1.00 89.44 144 THR A C 1
ATOM 1103 O O . THR A 1 144 ? -4.805 8.590 11.890 1.00 89.44 144 THR A O 1
ATOM 1106 N N . THR A 1 145 ? -6.511 8.128 10.524 1.00 84.31 145 THR A N 1
ATOM 1107 C CA . THR A 1 145 ? -5.653 7.924 9.348 1.00 84.31 145 THR A CA 1
ATOM 1108 C C . THR A 1 145 ? -4.925 9.200 8.923 1.00 84.31 145 THR A C 1
ATOM 1110 O O . THR A 1 145 ? -3.814 9.112 8.415 1.00 84.31 145 THR A O 1
ATOM 1113 N N . GLU A 1 146 ? -5.515 10.375 9.163 1.00 83.62 146 GLU A N 1
ATOM 1114 C CA . GLU A 1 146 ? -4.883 11.675 8.895 1.00 83.62 146 GLU A CA 1
ATOM 1115 C C . GLU A 1 146 ? -3.693 11.945 9.829 1.00 83.62 146 GLU A C 1
ATOM 1117 O O . GLU A 1 146 ? -2.686 12.516 9.416 1.00 83.62 146 GLU A O 1
ATOM 1122 N N . GLU A 1 147 ? -3.784 11.514 11.089 1.00 86.88 147 GLU A N 1
ATOM 1123 C CA . GLU A 1 147 ? -2.688 11.623 12.057 1.00 86.88 147 GLU A CA 1
ATOM 1124 C C . GLU A 1 147 ? -1.496 10.752 11.639 1.00 86.88 147 GLU A C 1
ATOM 1126 O O . GLU A 1 147 ? -0.353 11.212 11.620 1.00 86.88 147 GLU A O 1
ATOM 1131 N N . ILE A 1 148 ? -1.772 9.513 11.222 1.00 86.12 148 ILE A N 1
ATOM 1132 C CA . ILE A 1 148 ? -0.755 8.592 10.697 1.00 86.12 148 ILE A CA 1
ATOM 1133 C C . ILE A 1 148 ? -0.125 9.163 9.422 1.00 86.12 148 ILE A C 1
ATOM 1135 O O . ILE A 1 148 ? 1.100 9.141 9.288 1.00 86.12 148 ILE A O 1
ATOM 1139 N N . ASP A 1 149 ? -0.933 9.712 8.509 1.00 84.81 149 ASP A N 1
ATOM 1140 C CA . ASP A 1 149 ? -0.447 10.337 7.276 1.00 84.81 149 ASP A CA 1
ATOM 1141 C C . ASP A 1 149 ? 0.495 11.513 7.566 1.00 84.81 149 ASP A C 1
ATOM 1143 O O . ASP A 1 149 ? 1.593 11.569 7.015 1.00 84.81 149 ASP A O 1
ATOM 1147 N N . ARG A 1 150 ? 0.150 12.388 8.521 1.00 85.94 150 ARG A N 1
ATOM 1148 C CA . ARG A 1 150 ? 1.012 13.504 8.945 1.00 85.94 150 ARG A CA 1
ATOM 1149 C C . ARG A 1 150 ? 2.373 13.023 9.453 1.00 85.94 150 ARG A C 1
ATOM 1151 O O . ARG A 1 150 ? 3.405 13.581 9.075 1.00 85.94 150 ARG A O 1
ATOM 1158 N N . ILE A 1 151 ? 2.386 11.979 10.284 1.00 88.00 151 ILE A N 1
ATOM 1159 C CA . ILE A 1 151 ? 3.619 11.381 10.818 1.00 88.00 151 ILE A CA 1
ATOM 1160 C C . ILE A 1 151 ? 4.463 10.797 9.679 1.00 88.00 151 ILE A C 1
ATOM 1162 O O . ILE A 1 151 ? 5.670 11.044 9.603 1.00 88.00 151 ILE A O 1
ATOM 1166 N N . VAL A 1 152 ? 3.840 10.036 8.777 1.00 84.12 152 VAL A N 1
ATOM 1167 C CA . VAL A 1 152 ? 4.506 9.432 7.616 1.00 84.12 152 VAL A CA 1
ATOM 1168 C C . VAL A 1 152 ? 5.083 10.509 6.702 1.00 84.12 152 VAL A C 1
ATOM 1170 O O . VAL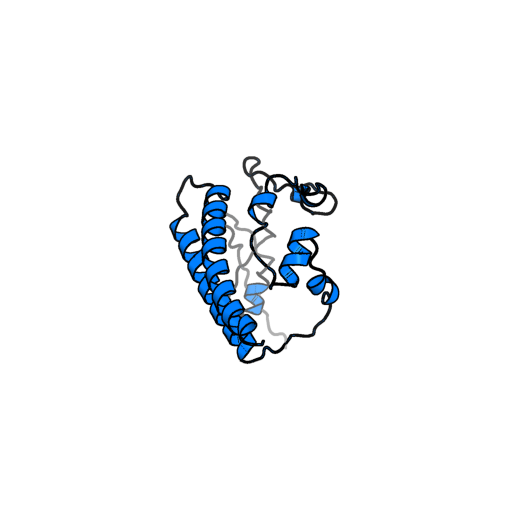 A 1 152 ? 6.249 10.416 6.314 1.00 84.12 152 VAL A O 1
ATOM 1173 N N . HIS A 1 153 ? 4.310 11.552 6.412 1.00 82.06 153 HIS A N 1
ATOM 1174 C CA . HIS A 1 153 ? 4.700 12.661 5.554 1.00 82.06 153 HIS A CA 1
ATOM 1175 C C . HIS A 1 153 ? 5.942 13.384 6.088 1.00 82.06 153 HIS A C 1
ATOM 1177 O O . HIS A 1 153 ? 6.937 13.526 5.373 1.00 82.06 153 HIS A O 1
ATOM 1183 N N . GLU A 1 154 ? 5.938 13.768 7.369 1.00 80.94 154 GLU A N 1
ATOM 1184 C CA . GLU A 1 154 ? 7.062 14.468 7.998 1.00 80.94 154 GLU A CA 1
ATOM 1185 C C . GLU A 1 154 ? 8.351 13.627 7.962 1.00 80.94 154 GLU A C 1
ATOM 1187 O O . GLU A 1 154 ? 9.448 14.132 7.689 1.00 80.94 154 GLU A O 1
ATOM 1192 N N . LYS A 1 155 ? 8.237 12.319 8.223 1.00 81.81 155 LYS A N 1
ATOM 1193 C CA . LYS A 1 155 ? 9.385 11.401 8.224 1.00 81.81 155 LYS A CA 1
ATOM 1194 C C . LYS A 1 155 ? 9.891 11.109 6.820 1.00 81.81 155 LYS A C 1
ATOM 1196 O O . LYS A 1 155 ? 11.107 11.002 6.642 1.00 81.81 155 LYS A O 1
ATOM 1201 N N . ASN A 1 156 ? 8.992 11.000 5.847 1.00 75.19 156 ASN A N 1
ATOM 1202 C CA . ASN A 1 156 ? 9.353 10.818 4.451 1.00 75.19 156 ASN A CA 1
ATOM 1203 C C . ASN A 1 156 ? 10.133 12.037 3.944 1.00 75.19 156 ASN A C 1
ATOM 1205 O O . ASN A 1 156 ? 11.238 11.875 3.437 1.00 75.19 156 ASN A O 1
ATOM 1209 N N . HIS A 1 157 ? 9.645 13.254 4.205 1.00 71.88 157 HIS A N 1
ATOM 1210 C CA . HIS A 1 157 ? 10.324 14.494 3.816 1.00 71.88 157 HIS A CA 1
ATOM 1211 C C . HIS A 1 157 ? 11.740 14.595 4.412 1.00 71.88 157 HIS A C 1
ATOM 1213 O O . HIS A 1 157 ? 12.723 14.766 3.693 1.00 71.88 157 HIS A O 1
ATOM 1219 N N . LYS A 1 158 ? 11.883 14.380 5.728 1.00 71.12 158 LYS A N 1
ATOM 1220 C CA . LYS A 1 158 ? 13.191 14.442 6.412 1.00 71.12 158 LYS A CA 1
ATOM 1221 C C . LYS A 1 158 ? 14.209 13.427 5.880 1.00 71.12 158 LYS A C 1
ATOM 1223 O O . LYS A 1 158 ? 15.406 13.708 5.871 1.00 71.12 158 LYS A O 1
ATOM 1228 N N . ARG A 1 159 ? 13.763 12.235 5.473 1.00 68.19 159 ARG A N 1
ATOM 1229 C CA . ARG A 1 159 ? 14.648 11.178 4.958 1.00 68.19 159 ARG A CA 1
ATOM 1230 C C . ARG A 1 159 ? 14.955 11.332 3.472 1.00 68.19 159 ARG A C 1
ATOM 1232 O O . ARG A 1 159 ? 16.086 11.058 3.080 1.00 68.19 159 ARG A O 1
ATOM 1239 N N . MET A 1 160 ? 13.988 11.787 2.679 1.00 60.31 160 MET A N 1
ATOM 1240 C CA . MET A 1 160 ? 14.160 12.031 1.246 1.00 60.31 160 MET A CA 1
ATOM 1241 C C . MET A 1 160 ? 15.208 13.118 0.999 1.00 60.31 160 MET A C 1
ATOM 1243 O O . MET A 1 160 ? 16.085 12.929 0.164 1.00 60.31 160 MET A O 1
ATOM 1247 N N . ASN A 1 161 ? 15.207 14.189 1.799 1.00 58.97 161 ASN A N 1
ATOM 1248 C CA . ASN A 1 161 ? 16.184 15.277 1.667 1.00 58.97 161 ASN A CA 1
ATOM 1249 C C . ASN A 1 161 ? 17.617 14.780 1.891 1.00 58.97 161 ASN A C 1
ATOM 1251 O O . ASN A 1 161 ? 18.517 15.097 1.126 1.00 58.97 161 ASN A O 1
ATOM 1255 N N . LYS A 1 162 ? 17.808 13.869 2.852 1.00 57.06 162 LYS A N 1
ATOM 1256 C CA . LYS A 1 162 ? 19.105 13.230 3.113 1.00 57.06 162 LYS A CA 1
ATOM 1257 C C . LYS A 1 162 ? 19.572 12.299 1.981 1.00 57.06 162 LYS A C 1
ATOM 1259 O O . LYS A 1 162 ? 20.769 12.037 1.865 1.00 57.06 162 LYS A O 1
ATOM 1264 N N . PHE A 1 163 ? 18.645 11.744 1.197 1.00 54.84 163 PHE A N 1
ATOM 1265 C CA . PHE A 1 163 ? 18.959 10.945 0.010 1.00 54.84 163 PHE A CA 1
ATOM 1266 C C . PHE A 1 163 ? 19.325 11.855 -1.168 1.00 54.84 163 PHE A C 1
ATOM 1268 O O . PHE A 1 163 ? 20.354 11.634 -1.797 1.00 54.84 163 PHE A O 1
ATOM 1275 N N . ILE A 1 164 ? 18.552 12.924 -1.385 1.00 52.50 164 ILE A N 1
ATOM 1276 C CA . ILE A 1 164 ? 18.810 13.933 -2.419 1.00 52.50 164 ILE A CA 1
ATOM 1277 C C . ILE A 1 164 ? 20.178 14.589 -2.210 1.00 52.50 164 ILE A C 1
ATOM 1279 O O . ILE A 1 164 ? 20.939 14.661 -3.166 1.00 52.50 164 ILE A O 1
ATOM 1283 N N . ASP A 1 165 ? 20.553 14.958 -0.981 1.00 50.16 165 ASP A N 1
ATOM 1284 C CA . ASP A 1 165 ? 21.866 15.562 -0.699 1.00 50.16 165 ASP A CA 1
ATOM 1285 C C . ASP A 1 165 ? 23.036 14.646 -1.106 1.00 50.16 165 ASP A C 1
ATOM 1287 O O . ASP A 1 165 ? 24.021 15.103 -1.684 1.00 50.16 165 ASP A O 1
ATOM 1291 N N . LYS A 1 166 ? 22.914 13.329 -0.891 1.00 50.88 166 LYS A N 1
ATOM 1292 C CA . LYS A 1 166 ? 23.952 12.351 -1.268 1.00 50.88 166 LYS A CA 1
ATOM 1293 C C . LYS A 1 166 ? 24.044 12.108 -2.774 1.00 50.88 166 LYS A C 1
ATOM 1295 O O . LYS A 1 166 ? 25.127 11.816 -3.282 1.00 50.88 166 LYS A O 1
ATOM 1300 N N . THR A 1 167 ? 22.922 12.183 -3.483 1.00 47.22 167 THR A N 1
ATOM 1301 C CA . THR A 1 167 ? 22.882 12.027 -4.943 1.00 47.22 167 THR A CA 1
ATOM 1302 C C . THR A 1 167 ? 23.312 13.326 -5.637 1.00 47.22 167 THR A C 1
ATOM 1304 O O . THR A 1 167 ? 24.049 13.279 -6.621 1.00 47.22 167 THR A O 1
ATOM 1307 N N . CYS A 1 168 ? 22.956 14.485 -5.073 1.00 38.19 168 CYS A N 1
ATOM 1308 C CA . CYS A 1 168 ? 23.414 15.805 -5.508 1.00 38.19 168 CYS A CA 1
ATOM 1309 C C . CYS A 1 168 ? 24.916 16.008 -5.284 1.00 38.19 168 CYS A C 1
ATOM 1311 O O . CYS A 1 168 ? 25.561 16.566 -6.164 1.00 38.19 168 CYS A O 1
ATOM 1313 N N . GLU A 1 169 ? 25.519 15.501 -4.200 1.00 42.50 169 GLU A N 1
ATOM 1314 C CA . GLU A 1 169 ? 26.985 15.531 -4.041 1.00 42.50 169 GLU A CA 1
ATOM 1315 C C . GLU A 1 169 ? 27.707 14.818 -5.199 1.00 42.50 169 GLU A C 1
ATOM 1317 O O . GLU A 1 169 ? 28.716 15.315 -5.689 1.00 42.50 169 GLU A O 1
ATOM 1322 N N . LYS A 1 170 ? 27.175 13.703 -5.717 1.00 40.72 170 LYS A N 1
ATOM 1323 C CA . LYS A 1 170 ? 27.759 13.024 -6.890 1.00 40.72 170 LYS A CA 1
ATOM 1324 C C . LYS A 1 170 ? 27.543 13.777 -8.208 1.00 40.72 170 LYS A C 1
ATOM 1326 O O . LYS A 1 170 ? 28.374 13.659 -9.104 1.00 40.72 170 LYS A O 1
ATOM 1331 N N . LEU A 1 171 ? 26.460 14.547 -8.331 1.00 38.03 171 LEU A N 1
ATOM 1332 C CA . LEU A 1 171 ? 26.145 15.346 -9.523 1.00 38.03 171 LEU A CA 1
ATOM 1333 C C . LEU A 1 171 ? 26.862 16.709 -9.534 1.00 38.03 171 LEU A C 1
ATOM 1335 O O . LEU A 1 171 ? 27.219 17.202 -10.600 1.00 38.03 171 LEU A O 1
ATOM 1339 N N . CYS A 1 172 ? 27.146 17.297 -8.369 1.00 31.36 172 CYS A N 1
ATOM 1340 C CA . CYS A 1 172 ? 27.862 18.571 -8.245 1.00 31.36 172 CYS A CA 1
ATOM 1341 C C . CYS A 1 172 ? 29.386 18.470 -8.449 1.00 31.36 172 CYS A C 1
ATOM 1343 O O . CYS A 1 172 ? 30.020 19.505 -8.624 1.00 31.36 172 CYS A O 1
ATOM 1345 N N . PHE A 1 173 ? 29.979 17.268 -8.470 1.00 32.91 173 PHE A N 1
ATOM 1346 C CA . PHE A 1 173 ? 31.412 17.066 -8.759 1.00 32.91 173 PHE A CA 1
ATOM 1347 C C . PHE A 1 173 ? 31.742 16.858 -10.253 1.00 32.91 173 PHE A C 1
ATOM 1349 O O . PHE A 1 173 ? 32.889 16.574 -10.593 1.00 32.91 173 PHE A O 1
ATOM 1356 N N . PHE A 1 174 ? 30.771 17.042 -11.154 1.00 32.97 174 PHE A N 1
ATOM 1357 C CA . PHE A 1 174 ? 30.997 17.164 -12.601 1.00 32.97 174 PHE A CA 1
ATOM 1358 C C . PHE A 1 174 ? 30.848 18.626 -13.065 1.00 32.97 174 PHE A C 1
ATOM 1360 O O . PHE A 1 174 ? 29.980 18.951 -13.872 1.00 32.97 174 PHE A O 1
ATOM 1367 N N . ASN A 1 175 ? 31.697 19.513 -12.541 1.00 34.44 175 ASN A N 1
ATOM 1368 C CA . ASN A 1 175 ? 32.117 20.752 -13.208 1.00 34.44 175 ASN A CA 1
ATOM 1369 C C . ASN A 1 175 ? 33.585 21.030 -12.890 1.00 34.44 175 ASN A C 1
ATOM 1371 O O . ASN A 1 175 ? 33.935 20.988 -11.689 1.00 34.44 175 ASN A O 1
#

pLDDT: mean 70.96, std 18.88, range [31.36, 93.25]